Protein AF-A0A3L8RWE0-F1 (afdb_monomer)

Solvent-accessible surface area (backbone atoms only — not comparable to full-atom values): 8144 Å² total; per-residue (Å²): 126,66,73,86,66,88,69,71,37,22,28,59,54,30,75,81,75,70,30,75,42,64,69,55,35,44,73,75,26,71,81,39,64,79,91,77,92,76,89,78,91,79,85,78,82,75,66,55,50,44,54,65,67,56,62,68,78,80,58,66,83,48,63,84,44,93,37,26,69,40,44,50,51,41,53,32,31,54,69,55,19,44,40,41,97,88,39,45,72,30,45,42,14,21,68,51,40,47,56,17,47,76,57,30,39,67,64,34,45,76,72,73,40,77,79,88,75,70,45,82,82,34,54,88,63,88,49,77,87,74,20,42,78,127

Radius of gyration: 15.82 Å; Cα contacts (8 Å, |Δi|>4): 193; chains: 1; bounding box: 47×24×38 Å

Sequence (134 aa):
MCLGLGYNATSFPNIWLAIPDQEGAAEVLQDYQVSGLGAARGAALAPPCQAHSAVPAVLQTLMELACYQHLRLLICSLLVPKCTPDGGVLQPCRAVCLAAELRCQQSLGLLGILWPINCNILPDSKDPVECFQP

Mean predicted aligned error: 9.44 Å

Nearest PDB structures (foldseek):
  7n95-assembly1_B  TM=7.778E-01  e=8.465E-05  Homo sapiens
  6c0b-assembly2_B-2  TM=7.799E-01  e=1.513E-04  Homo sapiens
  5urv-assembly1_A  TM=8.429E-01  e=3.982E-04  Homo sapiens
  5t44-assembly3_B  TM=7.141E-01  e=9.030E-05  Homo sapiens
  5wbs-assembly4_H  TM=7.897E-01  e=2.228E-04  Homo sapiens

pLDDT: mean 74.26, std 16.65, range [36.62, 96.06]

Secondary structure (DSSP, 8-state):
----SS---B-S-BTTTTB-SHHHHHHHSTT------S---SS----S-B------GGGGGGTTSTTHHHHHHHHHHHHSPEEPTTS-EEPBPHHHHHHHHHHHHHHHHHTTPPP---GGGS-----TTTSB--

Foldseek 3Di:
DLPDLPAFWFADDLPVVNRHALVSCPVPFPPRDDPDDDDDPDDDDDQRIDGDDRDDPVLPVVCPDPLSVLVSNQVSCSRRNHADPVNDGAHAALVSVVSSCVRCQVVCVVVVHHDDDDSVVHHHDPDCVRHDDD

Organism: Chloebia gouldiae (NCBI:txid44316)

Structure (mmCIF, N/CA/C/O backbone):
data_AF-A0A3L8RWE0-F1
#
_entry.id   AF-A0A3L8RWE0-F1
#
loop_
_atom_site.group_PDB
_atom_site.id
_atom_site.type_symbol
_atom_site.label_atom_id
_atom_site.label_alt_id
_atom_site.label_comp_id
_atom_site.label_asym_id
_atom_site.label_entity_id
_atom_site.label_seq_id
_atom_site.pdbx_PDB_ins_code
_atom_site.Cartn_x
_atom_site.Cartn_y
_atom_site.Cartn_z
_atom_site.occupancy
_atom_site.B_iso_or_equiv
_atom_site.auth_seq_id
_atom_site.auth_comp_id
_atom_site.auth_asym_id
_atom_site.auth_atom_id
_atom_site.pdbx_PDB_model_num
ATOM 1 N N . MET A 1 1 ? 7.459 -7.692 9.405 1.00 65.25 1 MET A N 1
ATOM 2 C CA . MET A 1 1 ? 5.995 -7.477 9.295 1.00 65.25 1 MET A CA 1
ATOM 3 C C . MET A 1 1 ? 5.477 -7.636 7.867 1.00 65.25 1 MET A C 1
ATOM 5 O O . MET A 1 1 ? 4.501 -8.340 7.681 1.00 65.25 1 MET A O 1
ATOM 9 N N . CYS A 1 2 ? 6.114 -7.059 6.850 1.00 75.88 2 CYS A N 1
ATOM 10 C CA . CYS A 1 2 ? 5.659 -7.161 5.455 1.00 75.88 2 CYS A CA 1
ATOM 11 C C . CYS A 1 2 ? 6.131 -8.427 4.708 1.00 75.88 2 CYS A C 1
ATOM 13 O O . CYS A 1 2 ? 6.366 -8.395 3.508 1.00 75.88 2 CYS A O 1
ATOM 15 N N . LEU A 1 3 ? 6.291 -9.551 5.415 1.00 71.25 3 LEU A N 1
ATOM 16 C CA . LEU A 1 3 ? 6.716 -10.827 4.821 1.00 71.25 3 LEU A CA 1
ATOM 17 C C . LEU A 1 3 ? 5.510 -11.584 4.249 1.00 71.25 3 LEU A C 1
ATOM 19 O O . LEU A 1 3 ? 4.454 -11.583 4.875 1.00 71.25 3 LEU A O 1
ATOM 23 N N . GLY A 1 4 ? 5.665 -12.276 3.116 1.00 68.06 4 GLY A N 1
ATOM 24 C CA . GLY A 1 4 ? 4.604 -13.123 2.546 1.00 68.06 4 GLY A CA 1
ATOM 25 C C . GLY A 1 4 ? 3.589 -12.398 1.653 1.00 68.06 4 GLY A C 1
ATOM 26 O O . GLY A 1 4 ? 2.462 -12.859 1.535 1.00 68.06 4 GLY A O 1
ATOM 27 N N . LEU A 1 5 ? 3.969 -11.282 1.020 1.00 71.31 5 LEU A N 1
ATOM 28 C CA . LEU A 1 5 ? 3.132 -10.552 0.049 1.00 71.31 5 LEU A CA 1
ATOM 29 C C . LEU A 1 5 ? 3.170 -11.157 -1.371 1.00 71.31 5 LEU A C 1
ATOM 31 O O . LEU A 1 5 ? 2.676 -10.551 -2.311 1.00 71.31 5 LEU A O 1
ATOM 35 N N . GLY A 1 6 ? 3.797 -12.320 -1.572 1.00 73.62 6 GLY A N 1
ATOM 36 C CA . GLY A 1 6 ? 3.930 -12.931 -2.904 1.00 73.62 6 GLY A CA 1
ATOM 37 C C . GLY A 1 6 ? 4.970 -12.263 -3.817 1.00 73.62 6 GLY A C 1
ATOM 38 O O . GLY A 1 6 ? 5.052 -12.594 -4.997 1.00 73.62 6 GLY A O 1
ATOM 39 N N . TYR A 1 7 ? 5.780 -11.343 -3.285 1.00 71.69 7 TYR A N 1
ATOM 40 C CA . TYR A 1 7 ? 6.956 -10.774 -3.945 1.00 71.69 7 TYR A CA 1
ATOM 41 C C . TYR A 1 7 ? 8.080 -10.521 -2.936 1.00 71.69 7 TYR A C 1
ATOM 43 O O . TYR A 1 7 ? 7.830 -10.357 -1.741 1.00 71.69 7 TYR A O 1
ATOM 51 N N . ASN A 1 8 ? 9.317 -10.481 -3.441 1.00 67.00 8 ASN A N 1
ATOM 52 C CA . ASN A 1 8 ? 10.523 -10.383 -2.616 1.00 67.00 8 ASN A CA 1
ATOM 53 C C . ASN A 1 8 ? 11.305 -9.076 -2.813 1.00 67.00 8 ASN A C 1
ATOM 55 O O . ASN A 1 8 ? 12.288 -8.882 -2.114 1.00 67.00 8 ASN A O 1
ATOM 59 N N . ALA A 1 9 ? 10.901 -8.192 -3.733 1.00 70.44 9 ALA A N 1
ATOM 60 C CA . ALA A 1 9 ? 11.625 -6.953 -4.033 1.00 70.44 9 ALA A CA 1
ATOM 61 C C . ALA A 1 9 ? 10.690 -5.738 -4.147 1.00 70.44 9 ALA A C 1
ATOM 63 O O . ALA A 1 9 ? 9.589 -5.849 -4.696 1.00 70.44 9 ALA A O 1
ATOM 64 N N . THR A 1 10 ? 11.163 -4.589 -3.662 1.00 72.12 10 THR A N 1
ATOM 65 C CA . THR A 1 10 ? 10.501 -3.273 -3.710 1.00 72.12 10 THR A CA 1
ATOM 66 C C . THR A 1 10 ? 11.401 -2.258 -4.411 1.00 72.12 10 THR A C 1
ATOM 68 O O . THR A 1 10 ? 12.614 -2.443 -4.431 1.00 72.12 10 THR A O 1
ATOM 71 N N . SER A 1 11 ? 10.833 -1.194 -4.985 1.00 67.75 11 SER A N 1
ATOM 72 C CA . SER A 1 11 ? 11.593 -0.101 -5.617 1.00 67.75 11 SER A CA 1
ATOM 73 C C . SER A 1 11 ? 11.231 1.266 -5.045 1.00 67.75 11 SER A C 1
ATOM 75 O O . SER A 1 11 ? 10.122 1.457 -4.549 1.00 67.75 11 SER A O 1
ATOM 77 N N . PHE A 1 12 ? 12.178 2.204 -5.132 1.00 66.88 12 PHE A N 1
ATOM 78 C CA . PHE A 1 12 ? 12.016 3.622 -4.792 1.00 66.88 12 PHE A CA 1
ATOM 79 C C . PHE A 1 12 ? 11.666 4.454 -6.035 1.00 66.88 12 PHE A C 1
ATOM 81 O O . PHE A 1 12 ? 11.984 4.024 -7.149 1.00 66.88 12 PHE A O 1
ATOM 88 N N . PRO A 1 13 ? 11.004 5.620 -5.879 1.00 65.69 13 PRO A N 1
ATOM 89 C CA . PRO A 1 13 ? 10.674 6.324 -4.628 1.00 65.69 13 PRO A CA 1
ATOM 90 C C . PRO A 1 13 ? 9.494 5.717 -3.853 1.00 65.69 13 PRO A C 1
ATOM 92 O O . PRO A 1 13 ? 8.521 5.241 -4.440 1.00 65.69 13 PRO A O 1
ATOM 95 N N . ASN A 1 14 ? 9.537 5.803 -2.520 1.00 67.62 14 ASN A N 1
ATOM 96 C CA . ASN A 1 14 ? 8.367 5.536 -1.685 1.00 67.62 14 ASN A CA 1
ATOM 97 C C . ASN A 1 14 ? 7.578 6.839 -1.519 1.00 67.62 14 ASN A C 1
ATOM 99 O O . ASN A 1 14 ? 7.865 7.654 -0.642 1.00 67.62 14 ASN A O 1
ATOM 103 N N . ILE A 1 15 ? 6.564 7.011 -2.367 1.00 66.12 15 ILE A N 1
ATOM 104 C CA . ILE A 1 15 ? 5.699 8.200 -2.380 1.00 66.12 15 ILE A CA 1
ATOM 105 C C . ILE A 1 15 ? 4.991 8.393 -1.029 1.00 66.12 15 ILE A C 1
ATOM 107 O O . ILE A 1 15 ? 4.798 9.525 -0.596 1.00 66.12 15 ILE A O 1
ATOM 111 N N . TRP A 1 16 ? 4.639 7.305 -0.340 1.00 66.75 16 TRP A N 1
ATOM 112 C CA . TRP A 1 16 ? 3.900 7.356 0.924 1.00 66.75 16 TRP A CA 1
ATOM 113 C C . TRP A 1 16 ? 4.758 7.759 2.128 1.00 66.75 16 TRP A C 1
ATOM 115 O O . TRP A 1 16 ? 4.236 8.330 3.082 1.00 66.75 16 TRP A O 1
ATOM 125 N N . LEU A 1 17 ? 6.063 7.490 2.086 1.00 64.62 17 LEU A N 1
ATOM 126 C CA . LEU A 1 17 ? 7.029 7.951 3.089 1.00 64.62 17 LEU A CA 1
ATOM 127 C C . LEU A 1 17 ? 7.799 9.204 2.653 1.00 64.62 17 LEU A C 1
ATOM 129 O O . LEU A 1 17 ? 8.655 9.667 3.400 1.00 64.62 17 LEU A O 1
ATOM 133 N N . ALA A 1 18 ? 7.514 9.740 1.462 1.00 69.19 18 ALA A N 1
ATOM 134 C CA . ALA A 1 18 ? 8.273 10.824 0.839 1.00 69.19 18 ALA A CA 1
ATOM 135 C C . ALA A 1 18 ? 9.792 10.548 0.772 1.00 69.19 18 ALA A C 1
ATOM 137 O O . ALA A 1 18 ? 10.599 11.472 0.860 1.00 69.19 18 ALA A O 1
ATOM 138 N N . ILE A 1 19 ? 10.183 9.278 0.610 1.00 68.88 19 ILE A N 1
ATOM 139 C CA . ILE A 1 19 ? 11.589 8.873 0.506 1.00 68.88 19 ILE A CA 1
ATOM 140 C C . ILE A 1 19 ? 11.969 8.833 -0.982 1.00 68.88 19 ILE A C 1
ATOM 142 O O . ILE A 1 19 ? 11.405 8.012 -1.721 1.00 68.88 19 ILE A O 1
ATOM 146 N N . PRO A 1 20 ? 12.883 9.711 -1.438 1.00 67.88 20 PRO A N 1
ATOM 147 C CA . PRO A 1 20 ? 13.163 9.893 -2.861 1.00 67.88 20 PRO A CA 1
ATOM 148 C C . PRO A 1 20 ? 14.041 8.785 -3.451 1.00 67.88 20 PRO A C 1
ATOM 150 O O . PRO A 1 20 ? 13.894 8.458 -4.627 1.00 67.88 20 PRO A O 1
ATOM 153 N N . ASP A 1 21 ? 14.926 8.199 -2.647 1.00 68.88 21 ASP A N 1
ATOM 154 C CA . ASP A 1 21 ? 15.961 7.267 -3.087 1.00 68.88 21 ASP A CA 1
ATOM 155 C C . ASP A 1 21 ? 16.235 6.177 -2.040 1.00 68.88 21 ASP A C 1
ATOM 157 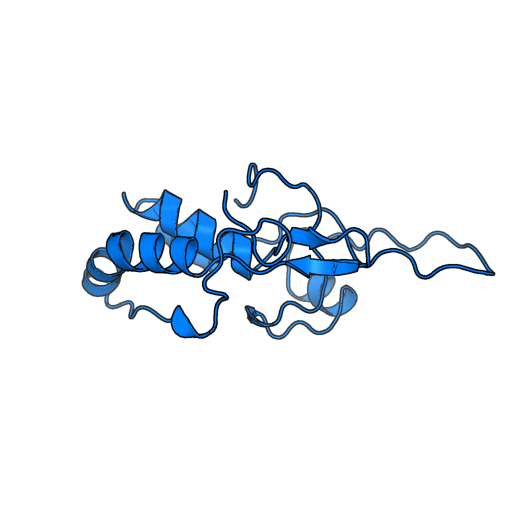O O . ASP A 1 21 ? 15.618 6.111 -0.974 1.00 68.88 21 ASP A O 1
ATOM 161 N N . GLN A 1 22 ? 17.132 5.259 -2.388 1.00 67.94 22 GLN A N 1
ATOM 162 C CA . GLN A 1 22 ? 17.464 4.128 -1.532 1.00 67.94 22 GLN A CA 1
ATOM 163 C C . GLN A 1 22 ? 18.391 4.525 -0.380 1.00 67.94 22 GLN A C 1
ATOM 165 O O . GLN A 1 22 ? 18.316 3.917 0.687 1.00 67.94 22 GLN A O 1
ATOM 170 N N . GLU A 1 23 ? 19.252 5.529 -0.560 1.00 69.62 23 GLU A N 1
ATOM 171 C CA . GLU A 1 23 ? 20.101 6.054 0.508 1.00 69.62 23 GLU A CA 1
ATOM 172 C C . GLU A 1 23 ? 19.267 6.658 1.649 1.00 69.62 23 GLU A C 1
ATOM 174 O O . GLU A 1 23 ? 19.461 6.297 2.810 1.00 69.62 23 GLU A O 1
ATOM 179 N N . GLY A 1 24 ? 18.277 7.492 1.331 1.00 71.19 24 GLY A N 1
ATOM 180 C CA . GLY A 1 24 ? 17.335 8.050 2.300 1.00 71.19 24 GLY A CA 1
ATOM 181 C C . GLY A 1 24 ? 16.477 6.972 2.961 1.00 71.19 24 GLY A C 1
ATOM 182 O O . GLY A 1 24 ? 16.120 7.083 4.134 1.00 71.19 24 GLY A O 1
ATOM 183 N N . ALA A 1 25 ? 16.195 5.876 2.254 1.00 69.00 25 ALA A N 1
ATOM 184 C CA . ALA A 1 25 ? 15.546 4.717 2.851 1.00 69.00 25 ALA A CA 1
ATOM 185 C C . ALA A 1 25 ? 16.431 4.021 3.886 1.00 69.00 25 ALA A C 1
ATOM 187 O O . ALA A 1 25 ? 15.930 3.645 4.939 1.00 69.00 25 ALA A O 1
ATOM 188 N N . ALA A 1 26 ? 17.732 3.882 3.618 1.00 64.88 26 ALA A N 1
ATOM 189 C CA . ALA A 1 26 ? 18.689 3.299 4.559 1.00 64.88 26 ALA A CA 1
ATOM 190 C C . ALA A 1 26 ? 18.845 4.132 5.839 1.00 64.88 26 ALA A C 1
ATOM 192 O O . ALA A 1 26 ? 19.126 3.582 6.901 1.00 64.88 26 ALA A O 1
ATOM 193 N N . GLU A 1 27 ? 18.643 5.447 5.744 1.00 67.75 27 GLU A N 1
ATOM 194 C CA . GLU A 1 27 ? 18.669 6.352 6.893 1.00 67.75 27 GLU A CA 1
ATOM 195 C C . GLU A 1 27 ? 17.370 6.293 7.715 1.00 67.75 27 GLU A C 1
ATOM 197 O O . GLU A 1 27 ? 17.408 6.249 8.945 1.00 67.75 27 GLU A O 1
ATOM 202 N N . VAL A 1 28 ? 16.210 6.271 7.048 1.00 67.62 28 VAL A N 1
ATOM 203 C CA . VAL A 1 28 ? 14.892 6.363 7.705 1.00 67.62 28 VAL A CA 1
ATOM 204 C C . VAL A 1 28 ? 14.361 4.999 8.160 1.00 67.62 28 VAL A C 1
ATOM 206 O O . VAL A 1 28 ? 13.602 4.913 9.129 1.00 67.62 28 VAL A O 1
ATOM 209 N N . LEU A 1 29 ? 14.731 3.920 7.472 1.00 63.91 29 LEU A N 1
ATOM 210 C CA . LEU A 1 29 ? 14.177 2.588 7.682 1.00 63.91 29 LEU A CA 1
ATOM 211 C C . LEU A 1 29 ? 15.221 1.666 8.307 1.00 63.91 29 LEU A C 1
ATOM 213 O O . LEU A 1 29 ? 16.144 1.188 7.648 1.00 63.91 29 LEU A O 1
ATOM 217 N N . GLN A 1 30 ? 15.027 1.367 9.593 1.00 56.31 30 GLN A N 1
ATOM 218 C CA . GLN A 1 30 ? 15.815 0.353 10.292 1.00 56.31 30 GLN A CA 1
ATOM 219 C C . GLN A 1 30 ? 15.702 -0.992 9.544 1.00 56.31 30 GLN A C 1
ATOM 221 O O . GLN A 1 30 ? 14.612 -1.378 9.115 1.00 56.31 30 GLN A O 1
ATOM 226 N N . ASP A 1 31 ? 16.842 -1.667 9.361 1.00 51.12 31 ASP A N 1
ATOM 227 C CA . ASP A 1 31 ? 17.015 -2.939 8.633 1.00 51.12 31 ASP A CA 1
ATOM 228 C C . ASP A 1 31 ? 16.890 -2.889 7.091 1.00 51.12 31 ASP A C 1
ATOM 230 O O . ASP A 1 31 ? 16.872 -3.940 6.432 1.00 51.12 31 ASP A O 1
ATOM 234 N N . TYR A 1 32 ? 16.854 -1.692 6.490 1.00 54.41 32 TYR A N 1
ATOM 235 C CA . TYR A 1 32 ? 16.993 -1.523 5.040 1.00 54.41 32 TYR A CA 1
ATOM 236 C C . TYR A 1 32 ? 18.471 -1.608 4.625 1.00 54.41 32 TYR A C 1
ATOM 238 O O . TYR A 1 32 ? 19.303 -0.832 5.092 1.00 54.41 32 TYR A O 1
ATOM 246 N N . GLN A 1 33 ? 18.818 -2.556 3.749 1.00 50.19 33 GLN A N 1
ATOM 247 C CA . GLN A 1 33 ? 20.176 -2.694 3.214 1.00 50.19 33 GLN A CA 1
ATOM 248 C C . GLN A 1 33 ? 20.203 -2.326 1.735 1.00 50.19 33 GLN A C 1
ATOM 250 O O . GLN A 1 33 ? 19.569 -3.001 0.928 1.00 50.19 33 GLN A O 1
AT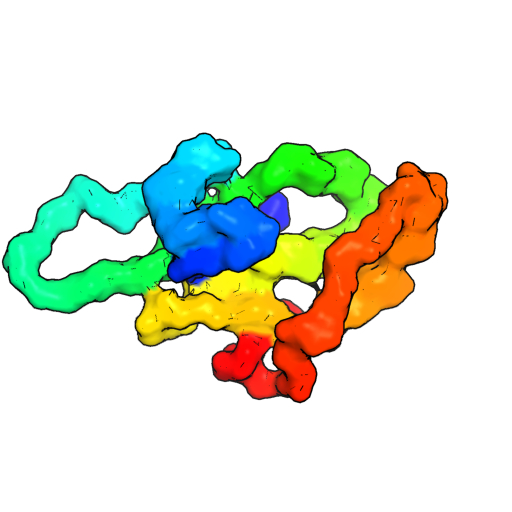OM 255 N N . VAL A 1 34 ? 21.001 -1.311 1.386 1.00 53.16 34 VAL A N 1
ATOM 256 C CA . VAL A 1 34 ? 21.291 -0.970 -0.011 1.00 53.16 34 VAL A CA 1
ATOM 257 C C . VAL A 1 34 ? 22.240 -2.028 -0.588 1.00 53.16 34 VAL A C 1
ATOM 259 O O . VAL A 1 34 ? 23.455 -1.965 -0.402 1.00 53.16 34 VAL 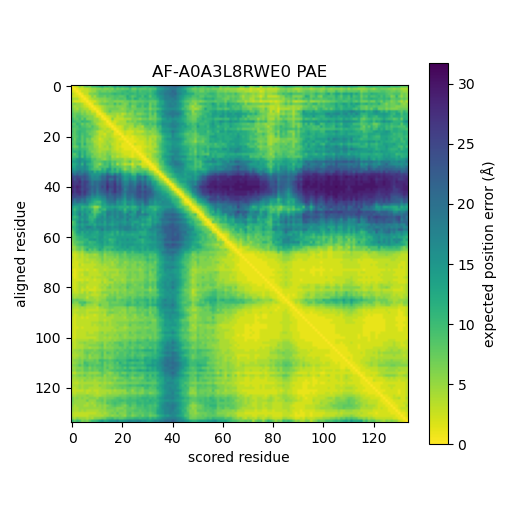A O 1
ATOM 262 N N . SER A 1 35 ? 21.718 -3.030 -1.285 1.00 46.81 35 SER A N 1
ATOM 263 C CA . SER A 1 35 ? 22.526 -3.981 -2.054 1.00 46.81 35 SER A CA 1
ATOM 264 C C . SER A 1 35 ? 23.093 -3.308 -3.307 1.00 46.81 35 SER A C 1
ATOM 266 O O . SER A 1 35 ? 22.508 -3.385 -4.385 1.00 46.81 35 SER A O 1
ATOM 268 N N . GLY A 1 36 ? 24.242 -2.635 -3.182 1.00 50.19 36 GLY A N 1
ATOM 269 C CA . GLY A 1 36 ? 24.849 -1.970 -4.337 1.00 50.19 36 GLY A CA 1
ATOM 270 C C . GLY A 1 36 ? 26.168 -1.227 -4.128 1.00 50.19 36 GLY A C 1
ATOM 271 O O . GLY A 1 36 ? 26.364 -0.209 -4.778 1.00 50.19 36 GLY A O 1
ATOM 272 N N . LEU A 1 37 ? 27.093 -1.704 -3.285 1.00 40.12 37 LEU A N 1
ATOM 273 C CA . LEU A 1 37 ? 28.479 -1.193 -3.268 1.00 40.12 37 LEU A CA 1
ATOM 274 C C . LEU A 1 37 ? 29.479 -2.279 -3.706 1.00 40.12 37 LEU A C 1
ATOM 276 O O . LEU A 1 37 ? 30.304 -2.765 -2.938 1.00 40.12 37 LEU A O 1
ATOM 280 N N . GLY A 1 38 ? 29.379 -2.683 -4.974 1.00 36.75 38 GLY A N 1
ATOM 281 C CA . GLY A 1 38 ? 30.283 -3.638 -5.621 1.00 36.75 38 GLY A CA 1
ATOM 282 C C . GLY A 1 38 ? 30.388 -3.375 -7.125 1.00 36.75 38 GLY A C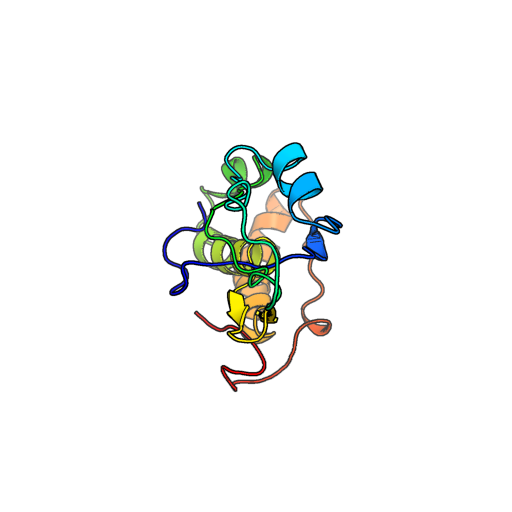 1
ATOM 283 O O . GLY A 1 38 ? 29.605 -3.899 -7.902 1.00 36.75 38 GLY A O 1
ATOM 284 N N . ALA A 1 39 ? 31.336 -2.512 -7.491 1.00 44.81 39 ALA A N 1
ATOM 285 C CA . ALA A 1 39 ? 31.784 -2.082 -8.821 1.00 44.81 39 ALA A CA 1
ATOM 286 C C . ALA A 1 39 ? 31.389 -2.902 -10.078 1.00 44.81 39 ALA A C 1
ATOM 288 O O . ALA A 1 39 ? 31.783 -4.054 -10.227 1.00 44.81 39 ALA A O 1
ATOM 289 N N . ALA A 1 40 ? 30.855 -2.207 -11.093 1.00 36.62 40 ALA A N 1
ATOM 290 C CA . ALA A 1 40 ? 31.179 -2.465 -12.501 1.00 36.62 40 ALA A CA 1
ATOM 291 C C . ALA A 1 40 ? 31.107 -1.159 -13.319 1.00 36.62 40 ALA A C 1
ATOM 293 O O . ALA A 1 40 ? 30.060 -0.530 -13.453 1.00 36.62 40 ALA A O 1
ATOM 294 N N . ARG A 1 41 ? 32.257 -0.720 -13.848 1.00 47.25 41 ARG A N 1
ATOM 295 C CA . ARG A 1 41 ? 32.347 0.370 -14.830 1.00 47.25 41 ARG A CA 1
ATOM 296 C C . ARG A 1 41 ? 31.774 -0.143 -16.153 1.00 47.25 41 ARG A C 1
ATOM 298 O O . ARG A 1 41 ? 32.378 -1.017 -16.762 1.00 47.25 41 ARG A O 1
ATOM 305 N N . GLY A 1 42 ? 30.679 0.462 -16.609 1.00 46.59 42 GLY A N 1
ATOM 306 C CA . GLY A 1 42 ? 30.194 0.350 -17.987 1.00 46.59 42 GLY A CA 1
ATOM 307 C C . GLY A 1 42 ? 28.964 -0.543 -18.178 1.00 46.59 42 GLY A C 1
ATOM 308 O O . GLY A 1 42 ? 29.072 -1.760 -18.145 1.00 46.59 42 GLY A O 1
ATOM 309 N N . ALA A 1 43 ? 27.852 0.120 -18.512 1.00 41.88 43 ALA A N 1
ATOM 310 C CA . ALA A 1 43 ? 26.584 -0.392 -19.042 1.00 41.88 43 ALA A CA 1
ATOM 311 C C . ALA A 1 43 ? 25.597 -1.087 -18.072 1.00 41.88 43 ALA A C 1
ATOM 313 O O . ALA A 1 43 ? 25.926 -2.036 -17.375 1.00 41.88 43 ALA A O 1
ATOM 314 N N . ALA A 1 44 ? 24.347 -0.608 -18.177 1.00 41.56 44 ALA A N 1
ATOM 315 C CA . ALA A 1 44 ? 23.094 -0.997 -17.522 1.00 41.56 44 ALA A CA 1
ATOM 316 C C . ALA A 1 44 ? 22.910 -0.553 -16.056 1.00 41.56 44 ALA A C 1
ATOM 318 O O . ALA A 1 44 ? 23.562 -1.039 -15.137 1.00 41.56 44 ALA A O 1
ATOM 319 N N . LEU A 1 45 ? 21.972 0.386 -15.869 1.00 48.69 45 LEU A N 1
ATOM 320 C CA . LEU A 1 45 ? 21.401 0.774 -14.583 1.00 48.69 45 LEU A CA 1
ATOM 321 C C . LEU A 1 45 ? 21.050 -0.488 -13.784 1.00 48.69 45 LEU A C 1
ATOM 323 O O . LEU A 1 45 ? 20.288 -1.324 -14.269 1.00 48.69 45 LEU A O 1
ATOM 327 N N . ALA A 1 46 ? 21.593 -0.630 -12.575 1.00 45.34 46 ALA A N 1
ATOM 328 C CA . ALA A 1 46 ? 21.116 -1.645 -11.645 1.00 45.34 46 ALA A CA 1
ATOM 329 C C . ALA A 1 46 ? 19.594 -1.468 -11.467 1.00 45.34 46 ALA A C 1
ATOM 331 O O . ALA A 1 46 ? 19.145 -0.324 -11.338 1.00 45.34 46 ALA A O 1
ATOM 332 N N . PRO A 1 47 ? 18.782 -2.541 -11.481 1.00 51.53 47 PRO A N 1
ATOM 333 C CA . PRO A 1 47 ? 17.358 -2.389 -11.243 1.00 51.53 47 PRO A CA 1
ATOM 334 C C . PRO A 1 47 ? 17.168 -1.806 -9.832 1.00 51.53 47 PRO A C 1
ATOM 336 O O . PRO A 1 47 ? 17.786 -2.295 -8.884 1.00 51.53 47 PRO A O 1
ATOM 339 N N . PRO A 1 48 ? 16.311 -0.787 -9.650 1.00 59.25 48 PRO A N 1
ATOM 340 C CA . PRO A 1 48 ? 16.060 -0.162 -8.349 1.00 59.25 48 PRO A CA 1
ATOM 341 C C . PRO A 1 48 ? 15.303 -1.088 -7.378 1.00 59.25 48 PRO A C 1
ATOM 343 O O . PRO A 1 48 ? 14.949 -0.677 -6.276 1.00 59.25 48 PRO A O 1
ATOM 346 N N . CYS A 1 49 ? 15.055 -2.338 -7.780 1.00 57.38 49 CYS A N 1
ATOM 347 C CA . CYS A 1 49 ? 14.373 -3.351 -7.002 1.00 57.38 49 CYS A CA 1
ATOM 348 C C . CYS A 1 49 ? 15.330 -3.982 -5.981 1.00 57.38 49 CYS A C 1
ATOM 350 O O . CYS A 1 49 ? 16.112 -4.865 -6.334 1.00 57.38 49 CYS A O 1
ATOM 352 N N . GLN A 1 50 ? 15.241 -3.602 -4.711 1.00 56.53 50 GLN A N 1
ATOM 353 C CA . GLN A 1 50 ? 15.930 -4.323 -3.643 1.00 56.53 50 GLN A CA 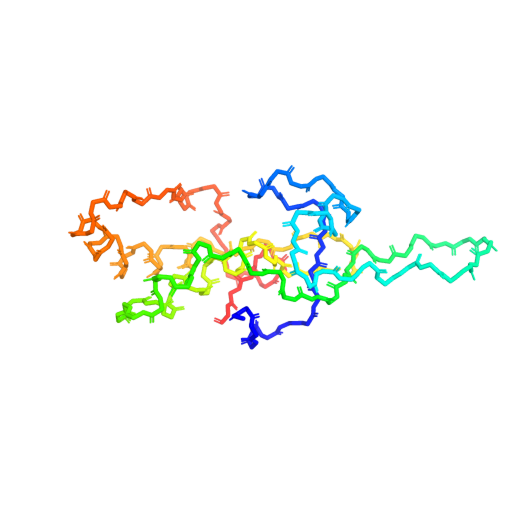1
ATOM 354 C C . GLN A 1 50 ? 14.933 -5.003 -2.714 1.00 56.53 50 GLN A C 1
ATOM 356 O O . GLN A 1 50 ? 13.838 -4.511 -2.433 1.00 56.53 50 GLN A O 1
ATOM 361 N N . ALA A 1 51 ? 15.297 -6.204 -2.282 1.00 47.97 51 ALA A N 1
ATOM 362 C CA . ALA A 1 51 ? 14.594 -6.903 -1.228 1.00 47.97 51 ALA A CA 1
ATOM 363 C C . ALA A 1 51 ? 14.929 -6.202 0.083 1.00 47.97 51 ALA A C 1
ATOM 365 O O . ALA A 1 51 ? 16.111 -6.056 0.361 1.00 47.97 51 ALA A O 1
ATOM 366 N N . HIS A 1 52 ? 13.932 -5.782 0.865 1.00 50.47 52 HIS A N 1
ATOM 367 C CA . HIS A 1 52 ? 13.930 -5.888 2.330 1.00 50.47 52 HIS A CA 1
ATOM 368 C C . HIS A 1 52 ? 12.675 -5.251 2.947 1.00 50.47 52 HIS A C 1
ATOM 370 O O . HIS A 1 52 ? 12.013 -4.389 2.368 1.00 50.47 52 HIS A O 1
ATOM 376 N N . SER A 1 53 ? 12.325 -5.733 4.140 1.00 46.97 53 SER A N 1
ATOM 377 C CA . SER A 1 53 ? 11.124 -5.361 4.882 1.00 46.97 53 SER A CA 1
ATOM 378 C C . SER A 1 53 ? 11.395 -4.209 5.845 1.00 46.97 53 SER A C 1
ATOM 380 O O . SER A 1 53 ? 11.583 -4.432 7.038 1.00 46.97 53 SER A O 1
ATOM 382 N N . ALA A 1 54 ? 11.363 -2.983 5.346 1.00 48.75 54 ALA A N 1
ATOM 383 C CA . ALA A 1 54 ? 11.285 -1.816 6.205 1.00 48.75 54 ALA A CA 1
ATOM 384 C C . ALA A 1 54 ? 9.885 -1.725 6.833 1.00 48.75 54 ALA A C 1
ATOM 386 O O . ALA A 1 54 ? 8.882 -1.607 6.128 1.00 48.75 54 ALA A O 1
ATOM 387 N N . VAL A 1 55 ? 9.793 -1.826 8.158 1.00 52.31 55 VAL A N 1
ATOM 388 C CA . VAL A 1 55 ? 8.522 -1.711 8.885 1.00 52.31 55 VAL A CA 1
ATOM 389 C C . VAL A 1 55 ? 8.609 -0.499 9.802 1.00 52.31 55 VAL A C 1
ATOM 391 O O . VAL A 1 55 ? 9.387 -0.534 10.753 1.00 52.31 55 VAL A O 1
ATOM 394 N N . PRO A 1 56 ? 7.802 0.553 9.592 1.00 50.94 56 PRO A N 1
ATOM 395 C CA . PRO A 1 56 ? 7.712 1.630 10.564 1.00 50.94 56 PRO A CA 1
ATOM 396 C C . PRO A 1 56 ? 7.216 1.083 11.907 1.00 50.94 56 PRO A C 1
ATOM 398 O O . PRO A 1 56 ? 6.197 0.388 11.965 1.00 50.94 56 PRO A O 1
ATOM 401 N N . ALA A 1 57 ? 7.902 1.435 12.997 1.00 49.69 57 ALA A N 1
ATOM 402 C CA . ALA A 1 57 ? 7.560 1.017 14.361 1.00 49.69 57 ALA A CA 1
ATOM 403 C C . ALA A 1 57 ? 6.103 1.343 14.762 1.00 49.69 57 ALA A C 1
ATOM 405 O O . ALA A 1 57 ? 5.526 0.663 15.609 1.00 49.69 57 ALA A O 1
ATOM 406 N N . VAL A 1 58 ? 5.478 2.321 14.094 1.00 50.78 58 VAL A N 1
ATOM 407 C CA . VAL A 1 58 ? 4.065 2.723 14.248 1.00 50.78 58 VAL A CA 1
ATOM 408 C C . VAL A 1 58 ? 3.076 1.564 14.072 1.00 50.78 58 VAL A C 1
ATOM 410 O O . VAL A 1 58 ? 1.987 1.599 14.633 1.00 50.78 58 VAL A O 1
ATOM 413 N N . LEU A 1 59 ? 3.434 0.516 13.330 1.00 59.56 59 LEU A N 1
ATOM 414 C CA . LEU A 1 59 ? 2.496 -0.548 12.972 1.00 59.56 59 LEU A CA 1
ATOM 415 C C . LEU A 1 59 ? 2.432 -1.699 13.997 1.00 59.56 59 LEU A C 1
ATOM 417 O O . LEU A 1 59 ? 1.583 -2.581 13.879 1.00 59.56 59 LEU A O 1
ATOM 421 N N . GLN A 1 60 ? 3.297 -1.673 15.018 1.00 61.91 60 GLN A N 1
ATOM 422 C CA . GLN A 1 60 ? 3.345 -2.667 16.100 1.00 61.91 60 GLN A CA 1
ATOM 423 C C . GLN A 1 60 ? 2.104 -2.615 17.001 1.00 61.91 60 GLN A C 1
ATOM 425 O O . GLN A 1 60 ? 1.584 -3.649 17.405 1.00 61.91 60 GLN A O 1
ATOM 430 N N . THR A 1 61 ? 1.564 -1.423 17.265 1.00 62.53 61 THR A N 1
ATOM 431 C CA . THR A 1 61 ? 0.380 -1.237 18.125 1.00 62.53 61 THR A CA 1
ATOM 432 C C . THR A 1 61 ? -0.926 -1.693 17.474 1.00 62.53 61 THR A C 1
ATOM 434 O O . THR A 1 61 ? -1.925 -1.884 18.159 1.00 62.53 61 THR A O 1
ATOM 437 N N . LEU A 1 62 ? -0.926 -1.894 16.154 1.00 69.12 62 LEU A N 1
ATOM 438 C CA . LEU A 1 62 ? -2.108 -2.261 15.374 1.00 69.12 62 LEU A CA 1
ATOM 439 C C . LEU A 1 62 ? -2.242 -3.778 15.168 1.00 69.12 62 LEU A C 1
ATOM 441 O O . LEU A 1 62 ? -3.252 -4.220 14.623 1.00 69.12 62 LEU A O 1
ATOM 445 N N . MET A 1 63 ? -1.252 -4.567 15.610 1.00 71.56 63 MET A N 1
ATOM 446 C CA . MET A 1 63 ? -1.188 -6.023 15.413 1.00 71.56 63 MET A CA 1
ATOM 447 C C . MET A 1 63 ? -2.324 -6.798 16.096 1.00 71.56 63 MET A C 1
ATOM 449 O O . MET A 1 63 ? -2.726 -7.843 15.596 1.00 71.56 63 MET A O 1
ATOM 453 N N . GLU A 1 64 ? -2.869 -6.268 17.192 1.00 71.81 64 GLU A N 1
ATOM 454 C CA . GLU A 1 64 ? -3.916 -6.910 18.006 1.00 71.81 64 GLU A CA 1
ATOM 455 C C . GLU A 1 64 ? -5.340 -6.741 17.436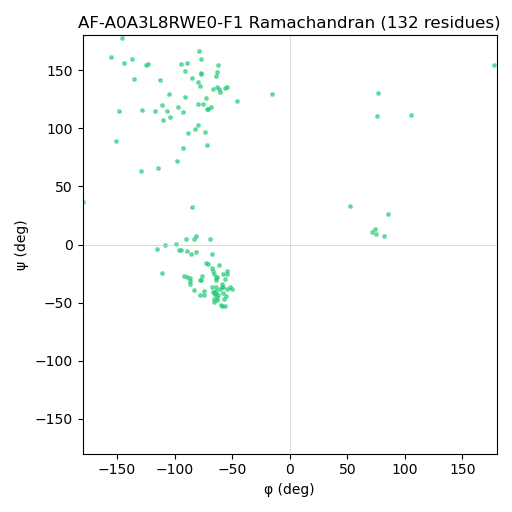 1.00 71.81 64 GLU A C 1
ATOM 457 O O . GLU A 1 64 ? -6.304 -7.313 17.945 1.00 71.81 64 GLU A O 1
ATOM 462 N N . LEU A 1 65 ? -5.522 -5.945 16.377 1.00 77.25 65 LEU A N 1
ATOM 463 C CA . LEU A 1 65 ? -6.844 -5.719 15.789 1.00 77.25 65 LEU A CA 1
ATOM 464 C C . LEU A 1 65 ? -7.271 -6.910 14.921 1.00 77.25 65 LEU A C 1
ATOM 466 O O . LEU A 1 65 ? -6.533 -7.346 14.044 1.00 77.25 65 LEU A O 1
ATOM 470 N N . ALA A 1 66 ? -8.525 -7.357 15.036 1.00 81.81 66 ALA A N 1
ATOM 471 C CA . ALA A 1 66 ? -9.075 -8.408 14.164 1.00 81.81 66 ALA A CA 1
ATOM 472 C C . ALA A 1 66 ? -9.012 -8.049 12.661 1.00 81.81 66 ALA A C 1
ATOM 474 O O . ALA A 1 66 ? -8.957 -8.918 11.792 1.00 81.81 66 ALA A O 1
ATOM 475 N N . CYS A 1 67 ? -8.993 -6.754 12.343 1.00 88.88 67 CYS A N 1
ATOM 476 C CA . CYS A 1 67 ? -8.892 -6.247 10.980 1.00 88.88 67 CYS A CA 1
ATOM 477 C C . CYS A 1 67 ? -7.432 -6.129 10.479 1.00 88.88 67 CYS A C 1
ATOM 479 O O . CYS A 1 67 ? -7.206 -5.880 9.290 1.00 88.88 67 CYS A O 1
ATOM 481 N N . TYR A 1 68 ? -6.443 -6.337 11.364 1.00 84.88 68 TYR A N 1
ATOM 482 C CA . TYR A 1 68 ? -5.018 -6.094 11.129 1.00 84.88 68 TYR A CA 1
ATOM 483 C C . TYR A 1 68 ? -4.501 -6.754 9.860 1.00 84.88 68 TYR A C 1
ATOM 485 O O . TYR A 1 68 ? -3.699 -6.149 9.164 1.00 84.88 68 TYR A O 1
ATOM 493 N N . GLN A 1 69 ? -4.976 -7.949 9.501 1.00 87.50 69 GLN A N 1
ATOM 494 C CA . GLN A 1 69 ? -4.525 -8.617 8.280 1.00 87.50 69 GLN A CA 1
ATOM 495 C C . GLN A 1 69 ? -4.771 -7.766 7.024 1.00 87.50 69 GLN A C 1
ATOM 497 O O . GLN A 1 69 ? -3.885 -7.659 6.180 1.00 87.50 69 GLN A O 1
ATOM 502 N N . HIS A 1 70 ? -5.930 -7.113 6.917 1.00 90.31 70 HIS A N 1
ATOM 503 C CA . HIS A 1 70 ? -6.251 -6.270 5.765 1.00 90.31 70 HIS A CA 1
ATOM 504 C C . HIS A 1 70 ? -5.477 -4.951 5.810 1.00 90.31 70 HIS A C 1
ATOM 506 O O . HIS A 1 70 ? -4.948 -4.511 4.791 1.00 90.31 70 HIS A O 1
ATOM 512 N N . LEU A 1 71 ? -5.340 -4.362 7.001 1.00 88.56 71 LEU A N 1
ATOM 513 C CA . LEU A 1 71 ? -4.550 -3.147 7.193 1.00 88.56 71 LEU A CA 1
ATOM 514 C C . LEU A 1 71 ? -3.074 -3.372 6.880 1.00 88.56 71 LEU A C 1
ATOM 516 O O . LEU A 1 71 ? -2.466 -2.596 6.156 1.00 88.56 71 LEU A O 1
ATOM 520 N N . ARG A 1 72 ? -2.506 -4.465 7.385 1.00 86.19 72 ARG A N 1
ATOM 521 C CA . ARG A 1 72 ? -1.138 -4.892 7.120 1.00 86.19 72 ARG A CA 1
ATOM 522 C C . ARG A 1 72 ? -0.907 -5.057 5.626 1.00 86.19 72 ARG A C 1
ATOM 524 O O . ARG A 1 72 ? 0.114 -4.583 5.149 1.00 86.19 72 ARG A O 1
ATOM 531 N N . LEU A 1 73 ? -1.812 -5.726 4.907 1.00 87.94 73 LEU A N 1
ATOM 532 C CA . LEU A 1 73 ? -1.678 -5.900 3.460 1.00 87.94 73 LEU A CA 1
ATOM 533 C C . LEU A 1 73 ? -1.630 -4.545 2.753 1.00 87.94 73 LEU A C 1
ATOM 535 O O . LEU A 1 73 ? -0.666 -4.281 2.043 1.00 87.94 73 LEU A O 1
ATOM 539 N N . LEU A 1 74 ? -2.599 -3.663 3.015 1.00 89.94 74 LEU A N 1
ATOM 540 C CA . LEU A 1 74 ? -2.623 -2.330 2.413 1.00 89.94 74 LEU A CA 1
ATOM 541 C C . LEU A 1 74 ? -1.359 -1.526 2.743 1.00 89.94 74 LEU A C 1
ATOM 543 O O . LEU A 1 74 ? -0.688 -1.036 1.840 1.00 89.94 74 LEU A O 1
ATOM 547 N N . ILE A 1 75 ? -1.019 -1.404 4.027 1.00 85.81 75 ILE A N 1
ATOM 548 C CA . ILE A 1 75 ? 0.114 -0.591 4.476 1.00 85.81 75 ILE A CA 1
ATOM 549 C C . ILE A 1 75 ? 1.422 -1.139 3.912 1.00 85.81 75 ILE A C 1
ATOM 551 O O . ILE A 1 75 ? 2.234 -0.377 3.402 1.00 85.81 75 ILE A O 1
ATOM 555 N N . CYS A 1 76 ? 1.620 -2.454 3.920 1.00 83.31 76 CYS A N 1
ATOM 556 C CA . CYS A 1 76 ? 2.812 -3.032 3.321 1.00 83.31 76 CYS A CA 1
ATOM 557 C C . CYS A 1 76 ? 2.867 -2.812 1.806 1.00 83.31 76 CYS A C 1
ATOM 559 O O . CYS A 1 76 ? 3.916 -2.439 1.300 1.00 83.31 76 CYS A O 1
ATOM 561 N N . SER A 1 77 ? 1.763 -2.967 1.077 1.00 85.56 77 SER A N 1
ATOM 562 C CA . SER A 1 77 ? 1.755 -2.700 -0.364 1.00 85.56 77 SER A CA 1
ATOM 563 C C . SER A 1 77 ? 1.964 -1.222 -0.715 1.00 85.56 77 SER A C 1
ATOM 565 O O . SER A 1 77 ? 2.413 -0.934 -1.818 1.00 85.56 77 SER A O 1
ATOM 567 N N . LEU A 1 78 ? 1.675 -0.288 0.199 1.00 83.75 78 LEU A N 1
ATOM 568 C CA . LEU A 1 78 ? 1.974 1.139 0.025 1.00 83.75 78 LEU A CA 1
ATOM 569 C C . LEU A 1 78 ? 3.421 1.495 0.400 1.00 83.75 78 LEU A C 1
ATOM 571 O O . LEU A 1 78 ? 4.036 2.320 -0.267 1.00 83.75 78 LEU A O 1
ATOM 575 N N . LEU A 1 79 ? 3.959 0.890 1.464 1.00 77.38 79 LEU A N 1
ATOM 576 C CA . LEU A 1 79 ? 5.290 1.207 1.995 1.00 77.38 79 LEU A CA 1
ATOM 577 C C . LEU A 1 79 ? 6.426 0.426 1.324 1.00 77.38 79 LEU A C 1
ATOM 579 O O . LEU A 1 79 ? 7.547 0.915 1.232 1.00 77.38 79 LEU A O 1
ATOM 583 N N . VAL A 1 80 ? 6.151 -0.797 0.887 1.00 76.38 80 VAL A N 1
ATOM 584 C CA . VAL A 1 80 ? 7.092 -1.661 0.168 1.00 76.38 80 VAL A CA 1
ATOM 585 C C . VAL A 1 80 ? 6.424 -2.174 -1.107 1.00 76.38 80 VAL A C 1
ATOM 587 O O . VAL A 1 80 ? 6.150 -3.369 -1.216 1.00 76.38 80 VAL A O 1
ATOM 590 N N . PRO A 1 81 ? 6.067 -1.286 -2.051 1.00 80.00 81 PRO A N 1
ATOM 591 C CA . PRO A 1 81 ? 5.317 -1.662 -3.243 1.00 80.00 81 PRO A CA 1
ATOM 592 C C . PRO A 1 81 ? 6.088 -2.656 -4.116 1.00 80.00 81 PRO A C 1
ATOM 594 O O . PRO A 1 81 ? 7.317 -2.715 -4.108 1.00 80.00 81 PRO A O 1
ATOM 597 N N . LYS A 1 82 ? 5.364 -3.454 -4.901 1.00 82.56 82 LYS A N 1
ATOM 598 C CA . LYS A 1 82 ? 5.986 -4.475 -5.748 1.00 82.56 82 LYS A CA 1
ATOM 599 C C . LYS A 1 82 ? 6.827 -3.809 -6.840 1.00 82.56 82 LYS A C 1
ATOM 601 O O . LYS A 1 82 ? 6.361 -2.894 -7.514 1.00 82.56 82 LYS A O 1
ATOM 606 N N . CYS A 1 83 ? 8.049 -4.292 -7.046 1.00 81.50 83 CYS A N 1
ATOM 607 C CA . CYS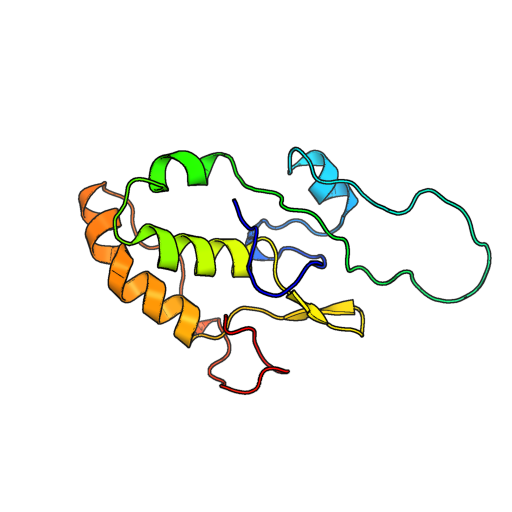 A 1 83 ? 8.861 -3.846 -8.174 1.00 81.50 83 CYS A CA 1
ATOM 608 C C . CYS A 1 83 ? 8.455 -4.541 -9.482 1.00 81.50 83 CYS A C 1
ATOM 610 O O . CYS A 1 83 ? 8.197 -5.749 -9.498 1.00 81.50 83 CYS A O 1
ATOM 612 N N . THR A 1 84 ? 8.439 -3.792 -10.581 1.00 80.19 84 THR A N 1
ATOM 613 C CA . THR A 1 84 ? 8.289 -4.329 -11.943 1.00 80.19 84 THR A CA 1
ATOM 614 C C . THR A 1 84 ? 9.659 -4.670 -12.549 1.00 80.19 84 THR A C 1
ATOM 616 O O . THR A 1 84 ? 10.665 -4.094 -12.127 1.00 80.19 84 THR A O 1
ATOM 619 N N . PRO A 1 85 ? 9.736 -5.581 -13.540 1.00 75.81 85 PRO A N 1
ATOM 620 C CA . PRO A 1 85 ? 11.003 -5.951 -14.183 1.00 75.81 85 PRO A CA 1
ATOM 621 C C . PRO A 1 85 ? 11.768 -4.767 -14.789 1.00 75.81 85 PRO A C 1
ATOM 623 O O . PRO A 1 85 ? 12.995 -4.777 -14.800 1.00 75.81 85 PRO A O 1
ATOM 626 N N . ASP A 1 86 ? 11.048 -3.734 -15.229 1.00 76.12 86 ASP A N 1
ATOM 627 C CA . ASP A 1 86 ? 11.613 -2.525 -15.836 1.00 76.12 86 ASP A CA 1
ATOM 628 C C . ASP A 1 86 ? 12.088 -1.488 -14.798 1.00 76.12 86 ASP A C 1
ATOM 630 O O . ASP A 1 86 ? 12.479 -0.377 -15.151 1.00 76.12 86 ASP A O 1
ATOM 634 N N . GLY A 1 87 ? 12.042 -1.821 -13.501 1.00 68.62 87 GLY A N 1
ATOM 635 C CA . GLY A 1 87 ? 12.427 -0.919 -12.410 1.00 68.62 87 GLY A CA 1
ATOM 636 C C . GLY A 1 87 ? 11.344 0.083 -11.996 1.00 68.62 87 GLY A C 1
ATOM 637 O O . GLY A 1 87 ? 11.600 0.964 -11.180 1.00 68.62 87 GLY A O 1
ATOM 638 N N . GLY A 1 88 ? 10.128 -0.037 -12.531 1.00 75.62 88 GLY A N 1
ATOM 639 C CA . GLY A 1 88 ? 8.961 0.730 -12.094 1.00 75.62 88 GLY A CA 1
ATOM 640 C C . GLY A 1 88 ? 8.325 0.179 -10.814 1.00 75.62 88 GLY A C 1
ATOM 641 O O . GLY A 1 88 ? 8.579 -0.958 -10.405 1.00 75.62 88 GLY A O 1
ATOM 642 N N . VAL A 1 89 ? 7.445 0.974 -10.209 1.00 79.88 89 VAL A N 1
ATOM 643 C CA . VAL A 1 89 ? 6.737 0.646 -8.965 1.00 79.88 89 VAL A CA 1
ATOM 644 C C . VAL A 1 89 ? 5.288 0.270 -9.260 1.00 79.88 89 VAL A C 1
ATOM 646 O O . VAL A 1 89 ? 4.572 1.025 -9.913 1.00 79.88 89 VAL A O 1
ATOM 649 N N . LEU A 1 90 ? 4.839 -0.865 -8.723 1.00 87.06 90 LEU A N 1
ATOM 650 C CA . LEU A 1 90 ? 3.461 -1.332 -8.822 1.00 87.06 90 LEU A CA 1
ATOM 651 C C . LEU A 1 90 ? 2.720 -1.098 -7.498 1.00 87.06 90 LEU A C 1
ATOM 653 O O . LEU A 1 90 ? 2.987 -1.752 -6.486 1.00 87.06 90 LEU A O 1
ATOM 657 N N . GLN A 1 91 ? 1.784 -0.152 -7.514 1.00 88.31 91 GLN A N 1
ATOM 658 C CA . GLN A 1 91 ? 0.956 0.212 -6.361 1.00 88.31 91 GLN A CA 1
ATOM 659 C C . GLN A 1 91 ? -0.161 -0.812 -6.108 1.00 88.31 91 GLN A C 1
ATOM 661 O O . GLN A 1 91 ? -0.526 -1.550 -7.025 1.00 88.31 91 GLN A O 1
ATOM 666 N N . PRO A 1 92 ? -0.743 -0.877 -4.895 1.00 92.94 92 PRO A N 1
ATOM 667 C CA . PRO A 1 92 ? -1.887 -1.743 -4.647 1.00 92.94 92 PRO A CA 1
ATOM 668 C C . PRO A 1 92 ? -3.100 -1.316 -5.472 1.00 92.94 92 PRO A C 1
ATOM 670 O O . PRO A 1 92 ? -3.366 -0.127 -5.653 1.00 92.94 92 PRO A O 1
ATOM 673 N N . CYS A 1 93 ? -3.881 -2.295 -5.914 1.00 95.50 93 CYS A N 1
ATOM 674 C CA . CYS A 1 93 ? -5.167 -2.028 -6.540 1.00 95.50 93 CYS A CA 1
ATOM 675 C C . CYS A 1 93 ? -6.118 -1.356 -5.542 1.00 95.50 93 CYS A C 1
ATOM 677 O O . CYS A 1 93 ? -6.115 -1.665 -4.344 1.00 95.50 93 CYS A O 1
ATOM 679 N N . ARG A 1 94 ? -7.012 -0.497 -6.043 1.00 96.06 94 ARG A N 1
ATOM 680 C CA . ARG A 1 94 ? -8.050 0.178 -5.247 1.00 96.06 94 ARG A CA 1
ATOM 681 C C . ARG A 1 94 ? -8.853 -0.794 -4.382 1.00 96.06 94 ARG A C 1
ATOM 683 O O . ARG A 1 94 ? -9.144 -0.486 -3.228 1.00 96.06 94 ARG A O 1
ATOM 690 N N . ALA A 1 95 ? -9.154 -1.983 -4.903 1.00 95.75 95 ALA A N 1
ATOM 691 C CA . ALA A 1 95 ? -9.879 -3.025 -4.180 1.00 95.75 95 ALA A CA 1
ATOM 692 C C . ALA A 1 95 ? -9.189 -3.453 -2.869 1.00 95.75 95 ALA A C 1
ATOM 694 O O . ALA A 1 95 ? -9.871 -3.687 -1.873 1.00 95.75 95 ALA A O 1
ATOM 695 N N . VAL A 1 96 ? -7.850 -3.502 -2.838 1.0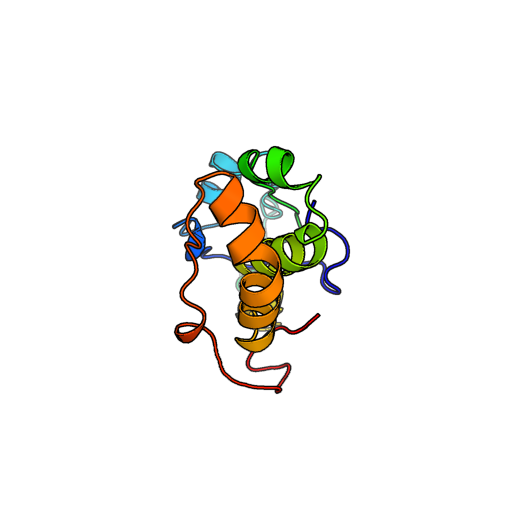0 94.50 96 VAL A N 1
ATOM 696 C CA . VAL A 1 96 ? -7.073 -3.827 -1.626 1.00 94.50 96 VAL A CA 1
ATOM 697 C C . VAL A 1 96 ? -7.268 -2.746 -0.563 1.00 94.50 96 VAL A C 1
ATOM 699 O O . VAL A 1 96 ? -7.485 -3.056 0.608 1.00 94.50 96 VAL A O 1
ATOM 702 N N . CYS A 1 97 ? -7.248 -1.477 -0.980 1.00 95.69 97 CYS A N 1
ATOM 703 C CA . CYS A 1 97 ? -7.466 -0.342 -0.090 1.00 95.69 97 CYS A CA 1
ATOM 704 C C . CYS A 1 97 ? -8.881 -0.315 0.481 1.00 95.69 97 CYS A C 1
ATOM 706 O O . CYS A 1 97 ? -9.044 -0.267 1.699 1.00 95.69 97 CYS A O 1
ATOM 708 N N . LEU A 1 98 ? -9.892 -0.449 -0.381 1.00 96.06 98 LEU A N 1
ATOM 709 C CA . LEU A 1 98 ? -11.296 -0.472 0.032 1.00 96.06 98 LEU A CA 1
ATOM 710 C C . LEU A 1 98 ? -11.592 -1.634 0.987 1.00 96.06 98 LEU A C 1
ATOM 712 O O . LEU A 1 98 ? -12.330 -1.472 1.956 1.00 96.06 98 LEU A O 1
ATOM 716 N N . ALA A 1 99 ? -10.994 -2.806 0.753 1.00 95.00 99 ALA A N 1
ATOM 717 C CA . ALA A 1 99 ? -11.155 -3.953 1.641 1.00 95.00 99 ALA A CA 1
ATOM 718 C C . ALA A 1 99 ? -10.581 -3.693 3.044 1.00 95.00 99 ALA A C 1
ATOM 720 O O . ALA A 1 99 ? -11.149 -4.158 4.034 1.00 95.00 99 ALA A O 1
ATOM 721 N N . ALA A 1 100 ? -9.469 -2.962 3.145 1.00 94.31 100 ALA A N 1
ATOM 722 C CA . ALA A 1 100 ? -8.895 -2.575 4.427 1.00 94.31 100 ALA A CA 1
ATOM 723 C C . ALA A 1 100 ? -9.700 -1.460 5.105 1.00 94.31 100 ALA A C 1
ATOM 725 O O . ALA A 1 100 ? -9.986 -1.577 6.295 1.00 94.31 100 ALA A O 1
ATOM 726 N N . GLU A 1 101 ? -10.124 -0.439 4.358 1.00 95.19 101 GLU A N 1
ATOM 727 C CA . GLU A 1 101 ? -10.968 0.653 4.856 1.00 95.19 101 GLU A CA 1
ATOM 728 C C . GLU A 1 101 ? -12.260 0.101 5.464 1.00 95.19 101 GLU A C 1
ATOM 730 O O . GLU A 1 101 ? -12.535 0.313 6.645 1.00 95.19 101 GLU A O 1
ATOM 735 N N . LEU A 1 102 ? -12.984 -0.729 4.707 1.00 95.00 102 LEU A N 1
ATOM 736 C CA . LEU A 1 102 ? -14.241 -1.341 5.139 1.00 95.00 102 LEU A CA 1
ATOM 737 C C . LEU A 1 102 ? -14.107 -2.107 6.461 1.00 95.00 102 LEU A C 1
ATOM 739 O O . LEU A 1 102 ? -15.020 -2.095 7.284 1.00 95.00 102 LEU A O 1
ATOM 743 N N . ARG A 1 103 ? -12.985 -2.805 6.665 1.00 93.56 103 ARG A N 1
ATOM 744 C CA . ARG A 1 103 ? -12.793 -3.677 7.831 1.00 93.56 103 ARG A CA 1
ATOM 745 C C . ARG A 1 103 ? -12.141 -2.982 9.016 1.00 93.56 103 ARG A C 1
ATOM 747 O O . ARG A 1 103 ? -12.344 -3.432 10.139 1.00 93.56 103 ARG A O 1
ATOM 754 N N . CYS A 1 104 ? -11.347 -1.940 8.782 1.00 92.50 104 CYS A N 1
ATOM 755 C CA . CYS A 1 104 ? -10.552 -1.304 9.828 1.00 92.50 104 CYS A CA 1
ATOM 756 C C . CYS A 1 104 ? -10.999 0.095 10.213 1.00 92.50 104 CYS A C 1
ATOM 758 O O . CYS A 1 104 ? -10.722 0.493 11.341 1.00 92.50 104 CYS A O 1
ATOM 760 N N . GLN A 1 105 ? -11.685 0.840 9.345 1.00 92.56 1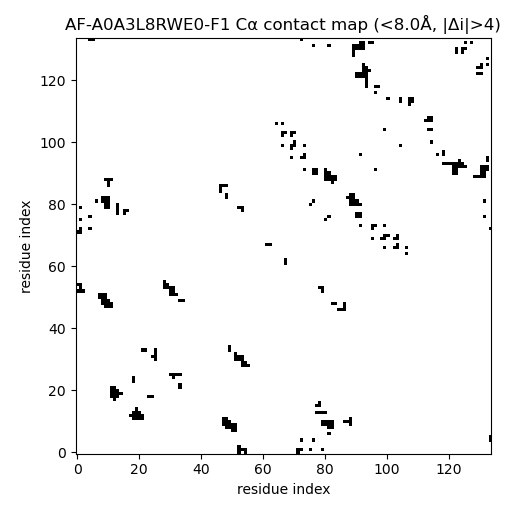05 GLN A N 1
ATOM 761 C CA . GLN A 1 105 ? -12.052 2.227 9.630 1.00 92.56 105 GLN A CA 1
ATOM 762 C C . GLN A 1 105 ? -12.839 2.354 10.938 1.00 92.56 105 GLN A C 1
ATOM 764 O O . GLN A 1 105 ? -12.544 3.226 11.751 1.00 92.56 105 GLN A O 1
ATOM 769 N N . GLN A 1 106 ? -13.809 1.465 11.176 1.00 91.00 106 GLN A N 1
ATOM 770 C CA . GLN A 1 106 ? -14.601 1.503 12.404 1.00 91.00 106 GLN A CA 1
ATOM 771 C C . GLN A 1 106 ? -13.744 1.204 13.642 1.00 91.00 106 GLN A C 1
ATOM 773 O O . GLN A 1 106 ? -13.818 1.935 14.627 1.00 91.00 106 GLN A O 1
ATOM 778 N N . SER A 1 107 ? -12.911 0.160 13.594 1.00 89.00 107 SER A N 1
ATOM 779 C CA . SER A 1 107 ? -12.043 -0.224 14.713 1.00 89.00 107 SER A CA 1
ATOM 780 C C . SER A 1 107 ? -11.002 0.847 15.037 1.00 89.00 107 SER A C 1
ATOM 782 O O . SER A 1 107 ? -10.764 1.126 16.207 1.00 89.00 107 SER A O 1
ATOM 784 N N . LEU A 1 108 ? -10.421 1.481 14.015 1.00 87.00 108 LEU A N 1
ATOM 785 C CA . LEU A 1 108 ? -9.510 2.613 14.181 1.00 87.00 108 LEU A CA 1
ATOM 786 C C . LEU A 1 108 ? -10.236 3.829 14.768 1.00 87.00 108 LEU A C 1
ATOM 788 O O . LEU A 1 108 ? -9.721 4.458 15.690 1.00 87.00 108 LEU A O 1
ATOM 792 N N . GLY A 1 109 ? -11.467 4.094 14.322 1.00 88.88 109 GLY A N 1
ATOM 793 C CA . GLY A 1 109 ? -12.307 5.162 14.862 1.00 88.88 109 GLY A CA 1
ATOM 794 C C . GLY A 1 109 ? -12.595 5.015 16.360 1.00 88.88 109 GLY A C 1
ATOM 795 O O . GLY A 1 109 ? -12.581 6.011 17.079 1.00 88.88 109 GLY A O 1
ATOM 796 N N . LEU A 1 110 ? -12.770 3.786 16.864 1.00 88.62 110 LEU A N 1
ATOM 797 C CA . LEU A 1 110 ? -12.927 3.518 18.305 1.00 88.62 110 LEU A CA 1
ATOM 798 C C . LEU A 1 110 ? -11.668 3.849 19.122 1.00 88.62 110 LEU A C 1
ATOM 800 O O . LEU A 1 110 ? -11.770 4.146 20.310 1.00 88.62 110 LEU A O 1
ATOM 804 N N . LEU A 1 111 ? -10.495 3.826 18.489 1.00 86.31 111 LEU A N 1
ATOM 805 C CA . LEU A 1 111 ? -9.219 4.234 19.079 1.00 86.31 111 LEU A CA 1
ATOM 806 C C . LEU A 1 111 ? -8.924 5.731 18.869 1.00 86.31 111 LEU A C 1
ATOM 808 O O . LEU A 1 111 ? -7.840 6.194 19.215 1.00 86.31 111 LEU A O 1
ATOM 812 N N . GLY A 1 112 ? -9.859 6.491 18.283 1.00 86.88 112 GLY A N 1
ATOM 813 C CA . GLY A 1 112 ? -9.665 7.900 17.931 1.00 86.88 112 GLY A CA 1
ATOM 814 C C . GLY A 1 112 ? -8.756 8.123 16.717 1.00 86.88 112 GLY A C 1
ATOM 815 O O . GLY A 1 112 ? -8.315 9.246 16.482 1.00 86.88 112 GLY A O 1
ATOM 816 N N . ILE A 1 113 ? -8.467 7.074 15.943 1.00 86.38 113 ILE A N 1
ATOM 817 C CA . ILE A 1 113 ? -7.614 7.136 14.755 1.00 86.38 113 ILE A CA 1
ATOM 818 C C . ILE A 1 113 ? -8.506 7.275 13.519 1.00 86.38 113 ILE A C 1
ATOM 820 O O . ILE A 1 113 ? -9.313 6.398 13.210 1.00 86.38 113 ILE A O 1
ATOM 824 N N . LEU A 1 114 ? -8.347 8.378 12.790 1.00 88.06 114 LEU A N 1
ATOM 825 C CA . LEU A 1 114 ? -9.040 8.592 11.521 1.00 88.06 114 LEU A CA 1
ATOM 826 C C . LEU A 1 114 ? -8.376 7.788 10.400 1.00 88.06 114 LEU A C 1
ATOM 828 O O . LEU A 1 114 ? -7.157 7.618 10.384 1.00 88.06 114 LEU A O 1
ATOM 832 N N . TRP A 1 115 ? -9.180 7.323 9.443 1.00 89.06 115 TRP A N 1
ATOM 833 C CA . TRP A 1 115 ? -8.677 6.640 8.254 1.00 89.06 115 TRP A CA 1
ATOM 834 C C . TRP A 1 115 ? -7.911 7.627 7.351 1.00 89.06 115 TRP A C 1
ATOM 836 O O . TRP A 1 115 ? -8.517 8.593 6.884 1.00 89.06 115 TRP A O 1
ATOM 846 N N . PRO A 1 116 ? -6.600 7.430 7.094 1.00 85.75 116 PRO A N 1
ATOM 847 C CA . PRO A 1 116 ? -5.782 8.441 6.423 1.00 85.75 116 PRO A CA 1
ATOM 848 C C . PRO A 1 116 ? -5.642 8.229 4.907 1.00 85.75 116 PRO A C 1
ATOM 850 O O . PRO A 1 116 ? -5.007 9.037 4.234 1.00 85.75 116 PRO A O 1
ATOM 853 N N . ILE A 1 117 ? -6.177 7.135 4.355 1.00 89.56 117 ILE A N 1
ATOM 854 C CA . ILE A 1 117 ? -5.882 6.700 2.984 1.00 89.56 117 ILE A CA 1
ATOM 855 C C . ILE A 1 117 ? -7.085 6.970 2.080 1.00 89.56 117 ILE A C 1
ATOM 857 O O . ILE A 1 117 ? -8.127 6.338 2.215 1.00 89.56 117 ILE A O 1
ATOM 861 N N . ASN A 1 118 ? -6.935 7.866 1.103 1.00 91.31 118 ASN A N 1
ATOM 862 C CA . ASN A 1 118 ? -7.952 8.061 0.071 1.00 91.31 118 ASN A CA 1
ATOM 863 C C . ASN A 1 118 ? -7.797 6.995 -1.024 1.00 91.31 118 ASN A C 1
ATOM 865 O O . ASN A 1 118 ? -6.967 7.150 -1.916 1.00 91.31 118 ASN A O 1
ATOM 869 N N . CYS A 1 119 ? -8.606 5.933 -0.994 1.00 94.81 119 CYS A N 1
ATOM 870 C CA . CYS A 1 119 ? -8.495 4.831 -1.955 1.00 94.81 119 CYS A CA 1
ATOM 871 C C . CYS A 1 119 ? -8.713 5.242 -3.426 1.00 94.81 119 CYS A C 1
ATOM 873 O O . CYS A 1 119 ? -8.286 4.521 -4.326 1.00 94.81 119 CYS A O 1
ATOM 875 N N . ASN A 1 120 ? -9.320 6.403 -3.705 1.00 95.00 120 ASN A N 1
ATOM 876 C CA . ASN A 1 120 ? -9.553 6.869 -5.078 1.00 95.00 120 ASN A CA 1
ATOM 877 C C . ASN A 1 120 ? -8.266 7.223 -5.837 1.00 95.00 120 ASN A C 1
ATOM 879 O O . ASN A 1 120 ? -8.282 7.227 -7.066 1.00 95.00 120 ASN A O 1
ATOM 883 N N . ILE A 1 121 ? -7.159 7.486 -5.129 1.00 91.50 121 ILE A N 1
ATOM 884 C CA . ILE A 1 121 ? -5.849 7.742 -5.752 1.00 91.50 121 ILE A CA 1
ATOM 885 C C . ILE A 1 121 ? -5.243 6.477 -6.375 1.00 91.50 121 ILE A C 1
ATOM 887 O O . ILE A 1 121 ? -4.309 6.573 -7.164 1.00 91.50 121 ILE A O 1
ATOM 891 N N . LEU A 1 122 ? -5.754 5.299 -6.001 1.00 93.31 122 LEU A N 1
ATOM 892 C CA . LEU A 1 122 ? -5.258 4.011 -6.465 1.00 93.31 122 LEU A CA 1
ATOM 893 C C . LEU A 1 122 ? -5.999 3.551 -7.732 1.00 93.31 122 LEU A C 1
ATOM 895 O O . LEU A 1 122 ? -7.195 3.844 -7.893 1.00 93.31 122 LEU A O 1
ATOM 899 N N . PRO A 1 123 ? -5.309 2.797 -8.608 1.00 94.12 123 PRO A N 1
ATOM 900 C CA . PRO A 1 123 ? -5.870 2.277 -9.851 1.00 94.12 123 PRO A CA 1
ATOM 901 C C . PRO A 1 123 ? -7.025 1.303 -9.596 1.00 94.12 123 PRO A C 1
ATOM 903 O O . PRO A 1 123 ? -6.951 0.421 -8.736 1.00 94.12 123 PRO A O 1
ATOM 906 N N . ASP A 1 124 ? -8.093 1.465 -10.373 1.00 95.44 124 ASP A N 1
ATOM 907 C CA . ASP A 1 124 ? -9.282 0.611 -10.347 1.00 95.44 124 ASP A CA 1
ATOM 908 C C . ASP A 1 124 ? -9.205 -0.428 -11.464 1.00 95.44 124 ASP A C 1
ATOM 910 O O . ASP A 1 124 ? -9.857 -0.319 -12.500 1.00 95.44 124 ASP A O 1
ATOM 914 N N . SER A 1 125 ? -8.316 -1.398 -11.276 1.00 93.62 125 SER A N 1
ATOM 915 C CA . SER A 1 125 ? -8.048 -2.439 -12.258 1.00 93.62 125 SER A CA 1
ATOM 916 C C . SER A 1 125 ? -7.935 -3.801 -11.592 1.00 93.62 125 SER A C 1
ATOM 918 O O . SER A 1 125 ? -7.709 -3.917 -10.386 1.00 93.62 125 SER A O 1
ATOM 920 N N . LYS A 1 126 ? -8.122 -4.840 -12.403 1.00 89.94 126 LYS A N 1
ATOM 921 C CA . LYS A 1 126 ? -7.839 -6.238 -12.052 1.00 89.94 126 LYS A CA 1
ATOM 922 C C . LYS A 1 126 ? -6.613 -6.765 -12.798 1.00 89.94 126 LYS A C 1
ATOM 924 O O . LYS A 1 126 ? -6.280 -7.939 -12.647 1.00 89.94 126 LYS A O 1
ATOM 929 N N . ASP A 1 127 ? -5.990 -5.933 -13.631 1.00 91.06 127 ASP A N 1
ATOM 930 C CA . ASP A 1 127 ? -4.809 -6.305 -14.392 1.00 91.06 127 ASP A CA 1
ATOM 931 C C . ASP A 1 127 ? -3.576 -6.327 -13.463 1.00 91.06 127 ASP A C 1
ATOM 933 O O . ASP A 1 127 ? -3.240 -5.297 -12.868 1.00 91.06 127 ASP A O 1
ATOM 937 N N . PRO A 1 128 ? -2.882 -7.476 -13.328 1.00 86.12 128 PRO A N 1
ATOM 938 C CA . PRO A 1 128 ? -1.709 -7.608 -12.464 1.00 86.12 128 PRO A CA 1
ATOM 939 C C . PRO A 1 128 ? -0.491 -6.795 -12.932 1.00 86.12 128 PRO A C 1
ATOM 941 O O . PRO A 1 128 ? 0.511 -6.747 -12.214 1.00 86.12 128 PRO A O 1
ATOM 944 N N . VAL A 1 129 ? -0.542 -6.205 -14.131 1.00 87.94 129 VAL A N 1
ATOM 945 C CA . VAL A 1 129 ? 0.482 -5.300 -14.669 1.00 87.94 129 VAL A CA 1
ATOM 946 C C . VAL A 1 129 ? 0.207 -3.846 -14.278 1.00 87.94 129 VAL A C 1
ATOM 948 O O . VAL A 1 129 ? 1.150 -3.072 -14.139 1.00 87.94 129 VAL A O 1
ATOM 951 N N . GLU A 1 130 ? -1.056 -3.470 -14.056 1.00 89.69 130 GLU A N 1
ATOM 952 C CA . GLU A 1 130 ? -1.429 -2.104 -13.664 1.00 89.69 130 GLU A CA 1
ATOM 953 C C . GLU A 1 130 ? -1.374 -1.892 -12.150 1.00 89.69 130 GLU A C 1
ATOM 955 O O . GLU A 1 130 ? -1.034 -0.802 -11.685 1.00 89.69 130 GLU A O 1
ATOM 960 N N . CYS A 1 131 ? -1.701 -2.922 -11.363 1.00 92.25 131 CYS A N 1
ATOM 961 C CA . CYS A 1 131 ? -1.661 -2.836 -9.910 1.00 92.25 131 CYS A CA 1
ATOM 962 C C . CYS A 1 131 ? -1.477 -4.190 -9.220 1.00 92.25 131 CYS A C 1
ATOM 964 O O . CYS A 1 131 ? -1.692 -5.262 -9.782 1.00 92.25 131 CYS A O 1
ATOM 966 N N . PHE A 1 132 ? -1.055 -4.138 -7.961 1.00 90.44 132 PHE A N 1
ATOM 967 C CA . PHE A 1 132 ? -0.831 -5.309 -7.131 1.00 90.44 132 PHE A CA 1
ATOM 968 C C . PHE A 1 132 ? -2.091 -5.686 -6.339 1.00 90.44 132 PHE A C 1
ATOM 970 O O . PHE A 1 132 ? -2.628 -4.876 -5.578 1.00 90.44 132 PHE A O 1
ATOM 977 N N . GLN A 1 133 ? -2.512 -6.944 -6.463 1.00 87.75 133 GLN A N 1
ATOM 978 C CA . GLN A 1 133 ? -3.552 -7.554 -5.640 1.00 87.75 133 GLN A CA 1
ATOM 979 C C . GLN A 1 133 ? -3.022 -8.885 -5.061 1.00 87.75 133 GLN A C 1
ATOM 981 O O . GLN A 1 133 ? -2.687 -9.770 -5.853 1.00 87.75 133 GLN A O 1
ATOM 986 N N . PRO A 1 134 ? -2.880 -9.008 -3.725 1.00 74.94 134 PRO A N 1
ATOM 987 C CA . PRO A 1 134 ? -2.431 -10.230 -3.053 1.00 74.94 134 PRO A CA 1
ATOM 988 C C . PRO A 1 134 ? -3.494 -11.335 -3.023 1.00 74.94 134 PRO A C 1
ATOM 990 O O . PRO A 1 134 ? -4.704 -11.013 -3.103 1.00 74.94 134 PRO A O 1
#

InterPro domains:
  IPR015526 Frizzled/secreted frizzled-related protein [PTHR11309] (1-132)
  IPR020067 Frizzled domain [PF01392] (1-125)
  IPR020067 Frizzled domain [PS50038] (1-134)
  IPR020067 Frizzled domain [SM00063] (1-130)
  IPR036790 Frizzled cysteine-rich domain superfamily [G3DSA:1.10.2000.10] (1-134)
  IPR036790 Frizzled cysteine-rich domain superfamily [SSF63501] (1-132)